Protein AF-A0A195AUB5-F1 (afdb_monomer)

Sequence (68 aa):
MQSLNAHECMVYGAGCGDTEFRCTDGSCINYVLQCNGVNECSDGSDERDCGNYATPHLPTRSFFYTQY

InterPro domains:
  IPR002172 Low-density lipoprotein (LDL) receptor class A repeat [PF00057] (16-50)
  IPR002172 Low-density lipoprotein (LDL) receptor class A repeat [PS50068] (15-51)
  IPR002172 Low-density lipoprotein (LDL) receptor class A repeat [SM00192] (15-52)
  IPR002172 Low-density lipoprotein (LDL) receptor class A repeat [cd00112] (16-50)
  IPR023415 Low-density lipoprotein (LDL) receptor class A, conserved site [PS01209] (28-50)
  IPR036055 LDL receptor-like superfamily [G3DSA:4.10.400.10] (13-57)
  IPR036055 LDL receptor-like superfamily [SSF57424] (16-53)

Mean predicted aligned error: 13.99 Å

pLDDT: mean 71.88, std 14.97, range [48.09, 90.31]

Structure (mmCIF, N/CA/C/O backbone):
data_AF-A0A195AUB5-F1
#
_entry.id   AF-A0A195AUB5-F1
#
loop_
_atom_site.group_PDB
_atom_site.id
_atom_site.type_symbol
_atom_site.label_atom_id
_atom_site.label_alt_id
_atom_site.label_comp_id
_atom_site.label_asym_id
_atom_site.label_entity_id
_atom_site.label_seq_id
_atom_site.pdbx_PDB_ins_code
_atom_site.Cartn_x
_atom_site.Cartn_y
_atom_site.Cartn_z
_atom_site.occupancy
_atom_site.B_iso_or_equiv
_atom_site.auth_seq_id
_atom_site.auth_comp_id
_atom_site.auth_asym_id
_atom_site.auth_atom_id
_atom_site.pdbx_PDB_model_num
ATOM 1 N N . MET A 1 1 ? 20.726 -21.579 -33.673 1.00 51.25 1 MET A N 1
ATOM 2 C CA . MET A 1 1 ? 21.603 -21.307 -32.514 1.00 51.25 1 MET A CA 1
ATOM 3 C C . MET A 1 1 ? 20.768 -21.047 -31.262 1.00 51.25 1 MET A C 1
ATOM 5 O O . MET A 1 1 ? 20.695 -19.934 -30.782 1.00 51.25 1 MET A O 1
ATOM 9 N N . GLN A 1 2 ? 20.127 -22.135 -30.815 1.00 48.09 2 GLN A N 1
ATOM 10 C CA . GLN A 1 2 ? 19.747 -22.479 -29.440 1.00 48.09 2 GLN A CA 1
ATOM 11 C C . GLN A 1 2 ? 19.154 -21.375 -28.548 1.00 48.09 2 GLN A C 1
ATOM 13 O O . GLN A 1 2 ? 19.871 -20.629 -27.900 1.00 48.09 2 GLN A O 1
ATOM 18 N N . SER A 1 3 ? 17.824 -21.447 -28.459 1.00 53.34 3 SER A N 1
ATOM 19 C CA . SER A 1 3 ? 17.090 -21.605 -27.198 1.00 53.34 3 SER A CA 1
ATOM 20 C C . SER A 1 3 ? 17.045 -20.418 -26.234 1.00 53.34 3 SER A C 1
ATOM 22 O O . SER A 1 3 ? 18.028 -20.028 -25.617 1.00 53.34 3 SER A O 1
ATOM 24 N N . LEU A 1 4 ? 15.814 -19.931 -26.066 1.00 63.38 4 LEU A N 1
ATOM 25 C CA . LEU A 1 4 ? 15.324 -19.077 -24.989 1.00 63.38 4 LEU A CA 1
ATOM 26 C C . LEU A 1 4 ? 15.930 -19.495 -23.639 1.00 63.38 4 LEU A C 1
ATOM 28 O O . LEU A 1 4 ? 15.573 -20.538 -23.092 1.00 63.38 4 LEU A O 1
ATOM 32 N N . ASN A 1 5 ? 16.831 -18.671 -23.107 1.00 54.16 5 ASN A N 1
ATOM 33 C CA . ASN A 1 5 ? 17.279 -18.777 -21.727 1.00 54.16 5 ASN A CA 1
ATOM 34 C C . ASN A 1 5 ? 16.371 -17.894 -20.874 1.00 54.16 5 ASN A C 1
ATOM 36 O O . ASN A 1 5 ? 16.385 -16.670 -20.981 1.00 54.16 5 ASN A O 1
ATOM 40 N N . ALA A 1 6 ? 15.591 -18.530 -20.006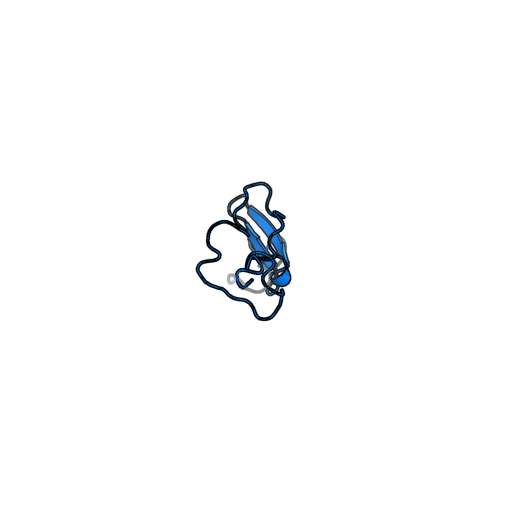 1.00 61.06 6 ALA A N 1
ATOM 41 C CA . ALA A 1 6 ? 14.770 -17.905 -18.973 1.00 61.06 6 ALA A CA 1
ATOM 42 C C . ALA A 1 6 ? 15.619 -17.273 -17.843 1.00 61.06 6 ALA A C 1
ATOM 44 O O . ALA A 1 6 ? 15.285 -17.393 -16.671 1.00 61.06 6 ALA A O 1
ATOM 45 N N . HIS A 1 7 ? 16.747 -16.645 -18.181 1.00 60.88 7 HIS A N 1
ATOM 46 C CA . HIS A 1 7 ? 17.689 -16.056 -17.227 1.00 60.88 7 HIS A CA 1
ATOM 47 C C . HIS A 1 7 ? 18.093 -14.621 -17.607 1.00 60.88 7 HIS A C 1
ATOM 49 O O . HIS A 1 7 ? 19.076 -14.077 -17.121 1.00 60.88 7 HIS A O 1
ATOM 55 N N . GLU A 1 8 ? 17.321 -13.974 -18.474 1.00 59.19 8 GLU A N 1
ATOM 56 C CA . GLU A 1 8 ? 17.433 -12.527 -18.685 1.00 59.19 8 GLU A CA 1
ATOM 57 C C . GLU A 1 8 ? 16.063 -11.851 -18.828 1.00 59.19 8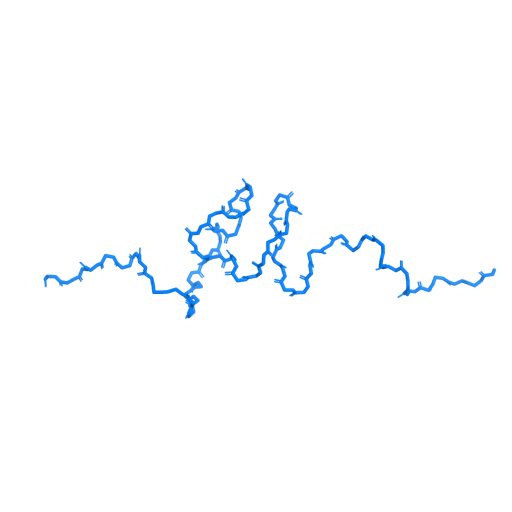 GLU A C 1
ATOM 59 O O . GLU A 1 8 ? 15.926 -10.760 -19.371 1.00 59.19 8 GLU A O 1
ATOM 64 N N . CYS A 1 9 ? 15.046 -12.436 -18.186 1.00 55.56 9 CYS A N 1
ATOM 65 C CA . CYS A 1 9 ? 13.843 -11.711 -17.768 1.00 55.56 9 CYS A CA 1
ATOM 66 C C . CYS A 1 9 ? 14.121 -10.858 -16.514 1.00 55.56 9 CYS A C 1
ATOM 68 O O . CYS A 1 9 ? 13.403 -10.958 -15.524 1.00 55.56 9 CYS A O 1
ATOM 70 N N . MET A 1 10 ? 15.174 -10.034 -16.533 1.00 62.91 10 MET A N 1
ATOM 71 C CA . MET A 1 10 ? 15.515 -9.156 -15.402 1.00 62.91 10 MET A CA 1
ATOM 72 C C . MET A 1 10 ? 15.968 -7.748 -15.802 1.00 62.91 10 MET A C 1
ATOM 74 O O . MET A 1 10 ? 16.793 -7.157 -15.115 1.00 62.91 10 MET A O 1
ATOM 78 N N . VAL A 1 11 ? 15.425 -7.174 -16.883 1.00 66.25 11 VAL A N 1
ATOM 79 C CA . VAL A 1 11 ? 15.653 -5.738 -17.171 1.00 66.25 11 VAL A CA 1
ATOM 80 C C . VAL A 1 11 ? 14.399 -4.874 -16.997 1.00 66.25 11 VAL A C 1
ATOM 82 O O . VAL A 1 11 ? 14.536 -3.710 -16.660 1.00 66.25 11 VAL A O 1
ATOM 85 N N . TYR A 1 12 ? 13.186 -5.428 -17.077 1.00 57.62 12 TYR A N 1
ATOM 86 C CA . TYR A 1 12 ? 11.947 -4.745 -16.670 1.00 57.62 12 TYR A CA 1
ATOM 87 C C . TYR A 1 12 ? 10.909 -5.782 -16.233 1.00 57.62 12 TYR A C 1
ATOM 89 O O . TYR A 1 12 ? 9.972 -6.098 -16.966 1.00 57.62 12 TYR A O 1
ATOM 97 N N . GLY A 1 13 ? 11.102 -6.360 -15.046 1.00 53.50 13 GLY A N 1
ATOM 98 C CA . GLY A 1 13 ? 10.055 -7.139 -14.390 1.00 53.50 13 GLY A CA 1
ATOM 99 C C . GLY A 1 13 ? 8.831 -6.247 -14.204 1.00 53.50 13 GLY A C 1
ATOM 100 O O . GLY A 1 13 ? 8.843 -5.330 -13.394 1.00 53.50 13 GLY A O 1
ATOM 101 N N . ALA A 1 14 ? 7.797 -6.479 -15.005 1.00 62.31 14 ALA A N 1
ATOM 102 C CA . ALA A 1 14 ? 6.547 -5.724 -15.030 1.00 62.31 14 ALA A CA 1
ATOM 103 C C . ALA A 1 14 ? 5.636 -6.047 -13.824 1.00 62.31 14 ALA A C 1
ATOM 105 O O . ALA A 1 14 ? 4.428 -6.247 -13.967 1.00 62.31 14 ALA A O 1
ATOM 106 N N . GLY A 1 15 ? 6.225 -6.135 -12.636 1.00 68.06 15 GLY A N 1
ATOM 107 C CA . GLY A 1 15 ? 5.560 -6.413 -11.375 1.00 68.06 15 GLY A CA 1
ATOM 108 C C . GLY A 1 15 ? 6.380 -5.809 -10.246 1.00 68.06 15 GLY A C 1
ATOM 109 O O . GLY A 1 15 ? 7.607 -5.813 -10.306 1.00 68.06 15 GLY A O 1
ATOM 110 N N . CYS A 1 16 ? 5.693 -5.246 -9.260 1.00 80.38 16 CYS A N 1
ATOM 111 C CA . CYS A 1 16 ? 6.312 -4.739 -8.043 1.00 80.38 16 CYS A CA 1
ATOM 112 C C . CYS A 1 16 ? 7.167 -5.828 -7.369 1.00 80.38 16 CYS A C 1
ATOM 114 O O . CYS A 1 16 ? 6.945 -7.017 -7.616 1.00 80.38 16 CYS A O 1
ATOM 116 N N . GLY A 1 17 ? 8.156 -5.441 -6.559 1.00 80.88 17 GLY A N 1
ATOM 117 C CA . GLY A 1 17 ? 8.997 -6.390 -5.833 1.00 80.88 17 GLY A CA 1
ATOM 118 C C . GLY A 1 17 ? 8.194 -7.310 -4.907 1.00 80.88 17 GLY A C 1
ATOM 119 O O . GLY A 1 17 ? 7.044 -7.031 -4.579 1.00 80.88 17 GLY A O 1
ATOM 120 N N . ASP A 1 18 ? 8.808 -8.401 -4.437 1.00 81.44 18 ASP A N 1
ATOM 121 C CA . ASP A 1 18 ? 8.152 -9.402 -3.572 1.00 81.44 18 ASP A CA 1
ATOM 122 C C . ASP A 1 18 ? 7.524 -8.819 -2.290 1.00 81.44 18 ASP A C 1
ATOM 124 O O . ASP A 1 18 ? 6.649 -9.430 -1.681 1.00 81.44 18 ASP A O 1
ATOM 128 N N . THR A 1 19 ? 7.981 -7.641 -1.860 1.00 83.75 19 THR A N 1
ATOM 129 C CA . THR A 1 19 ? 7.503 -6.923 -0.669 1.00 83.75 19 THR A CA 1
ATOM 130 C C . THR A 1 19 ? 6.693 -5.674 -1.007 1.00 83.75 19 THR A C 1
ATOM 132 O O . THR A 1 19 ? 6.435 -4.847 -0.130 1.00 83.75 19 THR A O 1
ATOM 135 N N . GLU A 1 20 ? 6.290 -5.519 -2.264 1.00 88.50 20 GLU A N 1
ATOM 136 C CA . GLU A 1 20 ? 5.548 -4.371 -2.761 1.00 88.50 20 GLU A CA 1
ATOM 137 C C . GLU A 1 20 ? 4.166 -4.789 -3.276 1.00 88.50 20 GLU A C 1
ATOM 139 O O . GLU A 1 20 ? 3.997 -5.779 -3.989 1.00 88.50 20 GLU A O 1
ATOM 144 N N . PHE A 1 21 ? 3.155 -4.002 -2.924 1.00 86.56 21 PHE A N 1
ATOM 145 C CA . PHE A 1 21 ? 1.811 -4.111 -3.460 1.00 86.56 21 PHE A CA 1
ATOM 146 C C . PHE A 1 21 ? 1.689 -3.285 -4.742 1.00 86.56 21 PHE A C 1
ATOM 148 O O . PHE A 1 21 ? 2.108 -2.127 -4.809 1.00 86.56 21 PHE A O 1
ATOM 155 N N . ARG A 1 22 ? 1.082 -3.890 -5.766 1.00 88.38 22 ARG A N 1
ATOM 156 C CA . ARG A 1 22 ? 0.795 -3.221 -7.031 1.00 88.38 22 ARG A CA 1
ATOM 157 C C . ARG A 1 22 ? -0.578 -2.570 -6.988 1.00 88.38 22 ARG A C 1
ATOM 159 O O . ARG A 1 22 ? -1.592 -3.263 -7.013 1.00 88.38 22 ARG A O 1
ATOM 166 N N . CYS A 1 23 ? -0.586 -1.244 -7.014 1.00 89.12 23 CYS A N 1
ATOM 167 C CA . CYS A 1 23 ? -1.786 -0.444 -7.191 1.00 89.12 23 CYS A CA 1
ATOM 168 C C . CYS A 1 23 ? -2.476 -0.773 -8.521 1.00 89.12 23 CYS A C 1
ATOM 170 O O . CYS A 1 23 ? -1.842 -1.176 -9.502 1.00 89.12 23 CYS A O 1
ATOM 172 N N . THR A 1 24 ? -3.777 -0.504 -8.592 1.00 87.12 24 THR A N 1
ATOM 173 C CA . THR A 1 24 ? -4.564 -0.664 -9.828 1.00 87.12 24 THR A CA 1
ATOM 174 C C . THR A 1 24 ? -4.109 0.311 -10.918 1.00 87.12 24 THR A C 1
ATOM 176 O O . THR A 1 24 ? -4.145 -0.023 -12.100 1.00 87.12 24 THR A O 1
ATOM 179 N N . ASP A 1 25 ? -3.596 1.476 -10.519 1.00 85.81 25 ASP A N 1
ATOM 180 C CA . ASP A 1 25 ? -2.928 2.454 -11.389 1.00 85.81 25 ASP A CA 1
ATOM 181 C C . ASP A 1 25 ? -1.604 1.939 -12.004 1.00 85.81 25 ASP A C 1
ATOM 183 O O . ASP A 1 25 ? -1.088 2.499 -12.966 1.00 85.81 25 ASP A O 1
ATOM 187 N N . GLY A 1 26 ? -1.050 0.836 -11.488 1.00 85.19 26 GLY A N 1
ATOM 188 C CA . GLY A 1 26 ? 0.241 0.287 -11.914 1.00 85.19 26 GLY A CA 1
ATOM 189 C C . GLY A 1 26 ? 1.436 0.801 -11.109 1.00 85.19 26 GLY A C 1
ATOM 190 O O . GLY A 1 26 ? 2.542 0.299 -11.301 1.00 85.19 26 GLY A O 1
ATOM 191 N N . SER A 1 27 ? 1.202 1.737 -10.188 1.00 87.62 27 SER A N 1
ATOM 192 C CA . SER A 1 27 ? 2.156 2.156 -9.160 1.00 87.62 27 SER A CA 1
ATOM 193 C C . SER A 1 27 ? 2.490 1.009 -8.190 1.00 87.62 27 SER A C 1
ATOM 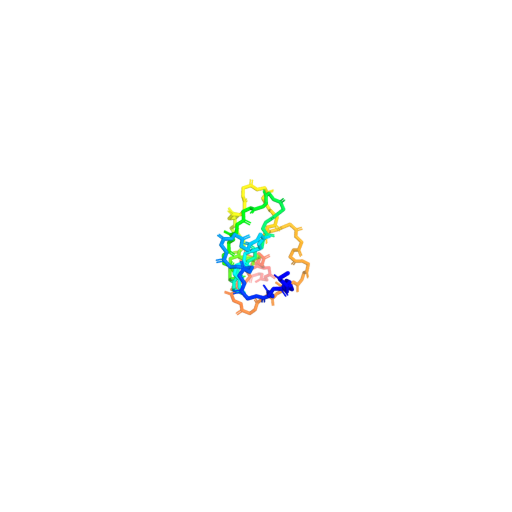195 O O . SER A 1 27 ? 1.674 0.114 -7.966 1.00 87.62 27 SER A O 1
ATOM 197 N N . CYS A 1 28 ? 3.688 1.041 -7.608 1.00 88.88 28 CYS A N 1
ATOM 198 C CA . CYS A 1 28 ? 4.145 0.083 -6.602 1.00 88.88 28 CYS A CA 1
ATOM 199 C C . CYS A 1 28 ? 4.338 0.800 -5.271 1.00 88.88 28 CYS A C 1
ATOM 201 O O . CYS A 1 28 ? 4.984 1.847 -5.218 1.00 88.88 28 CYS A O 1
ATOM 203 N N . ILE A 1 29 ? 3.777 0.235 -4.211 1.00 88.19 29 ILE A N 1
ATOM 204 C CA . ILE A 1 29 ? 3.941 0.716 -2.839 1.00 88.19 29 ILE A CA 1
ATOM 205 C C . ILE A 1 29 ? 4.423 -0.439 -1.973 1.00 88.19 29 ILE A C 1
ATOM 207 O O . ILE A 1 29 ? 4.297 -1.597 -2.357 1.00 88.19 29 ILE A O 1
ATOM 211 N N . ASN A 1 30 ? 4.961 -0.173 -0.788 1.00 88.81 30 ASN A N 1
ATOM 212 C CA . ASN A 1 30 ? 5.347 -1.268 0.095 1.00 88.81 30 ASN A CA 1
ATOM 213 C C . ASN A 1 30 ? 4.109 -2.023 0.610 1.00 88.81 30 ASN A C 1
ATOM 215 O O . ASN A 1 30 ? 3.093 -1.407 0.914 1.00 88.81 30 ASN A O 1
ATOM 219 N N . TYR A 1 31 ? 4.204 -3.344 0.766 1.00 84.50 31 TYR A N 1
ATOM 220 C CA . TYR A 1 31 ? 3.110 -4.171 1.280 1.00 84.50 31 TYR A CA 1
ATOM 221 C C . TYR A 1 31 ? 2.628 -3.718 2.671 1.00 84.50 31 TYR A C 1
ATOM 223 O O . TYR A 1 31 ? 1.452 -3.853 2.984 1.00 84.50 31 TYR A O 1
ATOM 231 N N . VAL A 1 32 ? 3.498 -3.117 3.498 1.00 84.06 32 VAL A N 1
ATOM 232 C CA . VAL A 1 32 ? 3.104 -2.561 4.812 1.00 84.06 32 VAL A CA 1
ATOM 233 C C . VAL A 1 32 ? 2.233 -1.306 4.721 1.00 84.06 32 VAL A C 1
ATOM 235 O O . VAL A 1 32 ? 1.667 -0.890 5.728 1.00 84.06 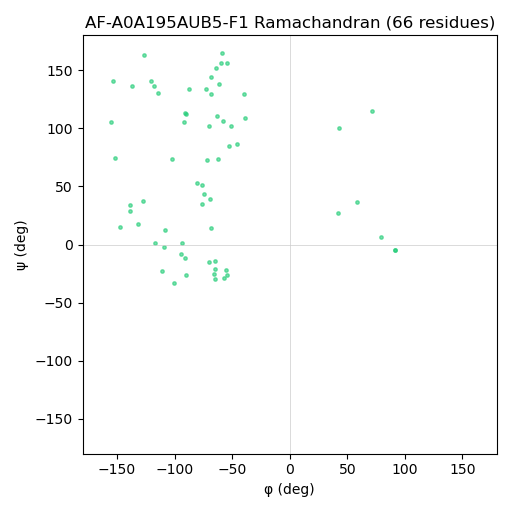32 VAL A O 1
ATOM 238 N N . LEU A 1 33 ? 2.184 -0.676 3.546 1.00 86.50 33 LEU A N 1
ATOM 239 C CA . LEU A 1 33 ? 1.376 0.512 3.282 1.00 86.50 33 LEU A CA 1
ATOM 240 C C . LEU A 1 33 ? -0.016 0.143 2.767 1.00 86.50 33 LEU A C 1
ATOM 242 O O . LEU A 1 33 ? -0.888 0.992 2.748 1.00 86.50 33 LEU A O 1
ATOM 246 N N . GLN A 1 34 ? -0.247 -1.117 2.393 1.00 85.88 34 GLN A N 1
ATOM 247 C CA . GLN A 1 34 ? -1.585 -1.583 2.064 1.00 85.88 34 GLN A CA 1
ATOM 248 C C . GLN A 1 34 ? -2.455 -1.601 3.330 1.00 85.88 34 GLN A C 1
ATOM 250 O O . GLN A 1 34 ? -2.072 -2.207 4.335 1.00 85.88 34 GLN A O 1
ATOM 255 N N . CYS A 1 35 ? -3.647 -1.009 3.267 1.00 84.06 35 CYS A N 1
ATOM 256 C CA . CYS A 1 35 ? -4.607 -0.974 4.369 1.00 84.06 35 CYS A CA 1
ATOM 257 C C . CYS A 1 35 ? -4.067 -0.314 5.647 1.00 84.06 35 CYS A C 1
ATOM 259 O O . CYS A 1 35 ? -4.363 -0.767 6.761 1.00 84.06 35 CYS A O 1
ATOM 261 N N . ASN A 1 36 ? -3.253 0.732 5.508 1.00 82.88 36 ASN A N 1
ATOM 262 C CA . ASN A 1 36 ? -2.706 1.485 6.633 1.00 82.88 36 ASN A CA 1
ATOM 263 C C . ASN A 1 36 ? -3.558 2.725 6.995 1.00 82.88 36 ASN A C 1
ATOM 265 O O . ASN A 1 36 ? -3.224 3.461 7.929 1.00 82.88 36 ASN A O 1
ATOM 269 N N . GLY A 1 37 ? -4.674 2.948 6.296 1.00 79.81 37 GLY A N 1
ATOM 270 C CA . GLY A 1 37 ? -5.566 4.087 6.505 1.00 79.81 37 GLY A CA 1
ATOM 271 C C . GLY A 1 37 ? -5.078 5.390 5.870 1.00 79.81 37 GLY A C 1
ATOM 272 O O . GLY A 1 37 ? -5.681 6.442 6.108 1.00 79.81 37 GLY A O 1
ATOM 273 N N . VAL A 1 38 ? -3.999 5.345 5.094 1.00 86.00 38 VAL A N 1
ATOM 274 C CA . VAL A 1 38 ? -3.460 6.447 4.302 1.00 86.00 38 VAL A CA 1
ATOM 275 C C . VAL A 1 38 ? -3.472 5.994 2.8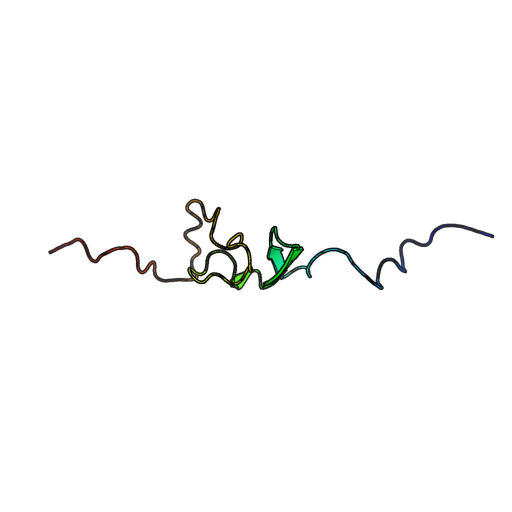48 1.00 86.00 38 VAL A C 1
ATOM 277 O O . VAL A 1 38 ? -3.296 4.823 2.544 1.00 86.00 38 VAL A O 1
ATOM 280 N N . ASN A 1 39 ? -3.811 6.915 1.951 1.00 89.44 39 ASN A N 1
ATOM 281 C CA . ASN A 1 39 ? -3.882 6.582 0.545 1.00 89.44 39 ASN A CA 1
ATOM 282 C C . ASN A 1 39 ? -2.547 6.860 -0.159 1.00 89.44 39 ASN A C 1
ATOM 284 O O . ASN A 1 39 ? -2.224 8.010 -0.470 1.00 89.44 39 ASN A O 1
ATOM 288 N N . GLU A 1 40 ? -1.830 5.782 -0.467 1.00 89.56 40 GLU A N 1
ATOM 289 C CA . GLU A 1 40 ? -0.498 5.812 -1.059 1.00 89.56 40 GLU A CA 1
ATOM 290 C C . GLU A 1 40 ? -0.571 5.559 -2.563 1.00 89.56 40 GLU A C 1
ATOM 292 O O . GLU A 1 40 ? 0.210 6.122 -3.337 1.00 89.56 40 GLU A O 1
ATOM 297 N N . CYS A 1 41 ? -1.531 4.745 -3.006 1.00 90.31 41 CYS A N 1
ATOM 298 C CA . CYS A 1 41 ? -1.821 4.610 -4.425 1.00 90.31 41 CYS A CA 1
ATOM 299 C C . CYS A 1 41 ? -2.520 5.870 -4.949 1.00 90.31 41 CYS A C 1
ATOM 301 O O . CYS A 1 41 ? -3.535 6.286 -4.402 1.00 90.31 41 CYS A O 1
ATOM 303 N N . SER A 1 42 ? -2.094 6.414 -6.093 1.00 89.31 42 SER A N 1
ATOM 304 C CA . SER A 1 42 ? -2.771 7.576 -6.712 1.00 89.31 42 SER A CA 1
ATOM 305 C C . SER A 1 42 ? -4.269 7.351 -6.955 1.00 89.31 42 SER A C 1
ATOM 307 O O . SER A 1 42 ? -5.050 8.301 -6.996 1.00 89.31 42 SER A O 1
ATOM 309 N N . ASP A 1 43 ? -4.675 6.092 -7.122 1.00 88.12 43 ASP A N 1
ATOM 310 C CA . ASP A 1 43 ? -6.060 5.726 -7.346 1.00 88.12 43 ASP A CA 1
ATOM 311 C C . ASP A 1 43 ? -6.832 5.335 -6.084 1.00 88.12 43 ASP A C 1
ATOM 313 O O . ASP A 1 43 ? -8.037 5.172 -6.210 1.00 88.12 43 ASP A O 1
ATOM 317 N N . GLY A 1 44 ? -6.231 5.175 -4.902 1.00 86.69 44 GLY A N 1
ATOM 318 C CA . GLY A 1 44 ? -6.970 4.673 -3.728 1.00 86.69 44 GLY A CA 1
ATOM 319 C C . GLY A 1 44 ? -6.946 3.163 -3.516 1.00 86.69 44 GLY A C 1
ATOM 320 O O . GLY A 1 44 ? -7.570 2.692 -2.568 1.00 86.69 44 GLY A O 1
ATOM 321 N N . SER A 1 45 ? -6.360 2.378 -4.427 1.00 88.44 45 SER A N 1
ATOM 322 C CA . SER A 1 45 ? -6.570 0.919 -4.442 1.00 88.44 45 SER A CA 1
ATOM 323 C C . SER A 1 45 ? -6.010 0.173 -3.235 1.00 88.44 45 SER A C 1
ATOM 325 O O . SER A 1 45 ? -6.550 -0.874 -2.886 1.00 88.44 45 SER A O 1
ATOM 327 N N . ASP A 1 46 ? -4.993 0.717 -2.580 1.00 88.56 46 ASP A N 1
ATOM 328 C CA . ASP A 1 46 ? -4.418 0.205 -1.337 1.00 88.56 46 ASP A CA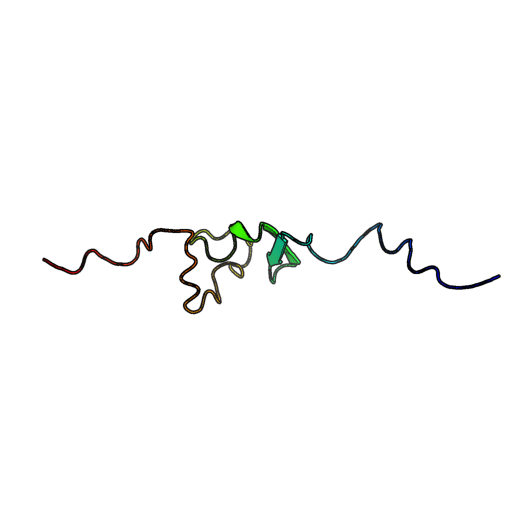 1
ATOM 329 C C . ASP A 1 46 ? -5.373 0.257 -0.140 1.00 88.56 46 ASP A C 1
ATOM 331 O O . ASP A 1 46 ? -5.214 -0.535 0.782 1.00 88.56 46 ASP A O 1
ATOM 335 N N . GLU A 1 47 ? -6.404 1.105 -0.197 1.00 89.06 47 GLU A N 1
ATOM 336 C CA . GLU A 1 47 ? -7.364 1.332 0.894 1.00 89.06 47 GLU A CA 1
ATOM 337 C C . GLU A 1 47 ? -8.811 0.937 0.531 1.00 89.06 47 GLU A C 1
ATOM 339 O O . GLU A 1 47 ? -9.742 1.119 1.318 1.00 89.06 47 GLU A O 1
ATOM 344 N N . ARG A 1 48 ? -9.045 0.411 -0.682 1.00 82.75 48 ARG A N 1
ATOM 345 C CA . ARG A 1 48 ? -10.401 0.171 -1.221 1.00 82.75 48 ARG A CA 1
ATOM 346 C C . ARG A 1 48 ? -11.001 -1.200 -0.919 1.00 82.75 48 ARG A C 1
ATOM 348 O O . ARG A 1 48 ? -12.224 -1.296 -0.878 1.00 82.75 48 ARG A O 1
ATOM 355 N N . ASP A 1 49 ? -10.184 -2.231 -0.711 1.00 75.00 49 ASP A N 1
ATOM 356 C CA . ASP A 1 49 ? -10.648 -3.613 -0.478 1.00 75.00 49 ASP A CA 1
ATOM 357 C C . ASP A 1 49 ? -10.03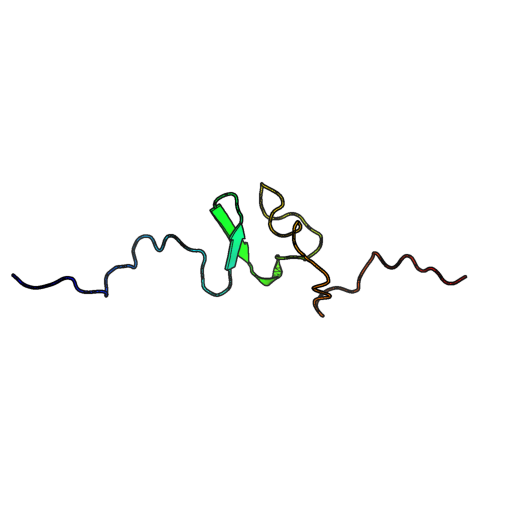5 -4.224 0.795 1.00 75.00 49 ASP A C 1
ATOM 359 O O . ASP A 1 49 ? -9.718 -5.407 0.877 1.00 75.00 49 ASP A O 1
ATOM 363 N N . CYS A 1 50 ? -9.882 -3.410 1.840 1.00 79.31 50 CYS A N 1
ATOM 364 C CA . CYS A 1 50 ? -9.334 -3.819 3.139 1.00 79.31 50 CYS A CA 1
ATOM 365 C C . CYS A 1 50 ? -10.332 -4.617 4.000 1.00 79.31 50 CYS A C 1
ATOM 367 O O . CYS A 1 50 ? -10.366 -4.477 5.225 1.00 79.31 50 CYS A O 1
ATOM 369 N N . GLY A 1 51 ? -11.174 -5.443 3.366 1.00 65.88 51 GLY A N 1
ATOM 370 C CA . GLY A 1 51 ? -12.291 -6.161 3.977 1.00 65.88 51 GLY A CA 1
ATOM 371 C C . GLY A 1 51 ? -11.882 -6.936 5.227 1.00 65.88 51 GLY A C 1
ATOM 372 O O . GLY A 1 51 ? -11.295 -8.002 5.128 1.00 65.88 51 GLY A O 1
ATOM 373 N N . ASN A 1 52 ? -12.191 -6.391 6.410 1.00 57.66 52 ASN A N 1
ATOM 374 C CA . ASN A 1 52 ? -11.835 -6.940 7.726 1.00 57.66 52 ASN A CA 1
ATOM 375 C C . ASN A 1 52 ? -10.403 -7.498 7.835 1.00 57.66 52 ASN A C 1
ATOM 377 O O . ASN A 1 52 ? -10.144 -8.341 8.699 1.00 57.66 52 ASN A O 1
ATOM 381 N N . TYR A 1 53 ? -9.453 -6.999 7.035 1.00 57.00 53 TYR A N 1
ATOM 382 C CA . TYR A 1 53 ? -8.037 -7.126 7.342 1.00 57.00 53 TYR A CA 1
ATOM 383 C C . TYR A 1 53 ? -7.786 -6.186 8.516 1.00 57.00 53 TYR A C 1
ATOM 385 O O . TYR A 1 53 ? -7.215 -5.109 8.385 1.00 57.00 53 TYR A O 1
ATOM 393 N N . ALA A 1 54 ? -8.277 -6.596 9.687 1.00 52.44 54 ALA A N 1
ATOM 394 C CA . ALA A 1 54 ? -7.794 -6.158 10.976 1.00 52.44 54 ALA A CA 1
ATOM 395 C C . ALA A 1 54 ? -6.338 -6.621 11.046 1.00 52.44 54 ALA A C 1
ATOM 397 O O . ALA A 1 54 ? -6.009 -7.643 11.651 1.00 52.44 54 ALA A O 1
ATOM 398 N N . THR A 1 5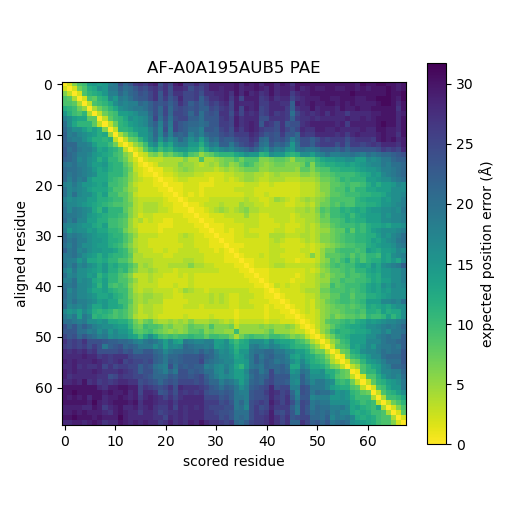5 ? -5.466 -5.938 10.307 1.00 52.31 55 THR A N 1
ATOM 399 C CA . THR A 1 55 ? -4.042 -6.176 10.384 1.00 52.31 55 THR A CA 1
ATOM 400 C C . THR A 1 55 ? -3.633 -5.863 11.824 1.00 52.31 55 THR A C 1
ATOM 402 O O . THR A 1 55 ? -4.082 -4.873 12.408 1.00 52.31 55 THR A O 1
ATOM 405 N N . PRO A 1 56 ? -2.772 -6.682 12.440 1.00 55.66 56 PRO A N 1
ATOM 406 C CA . PRO A 1 56 ? -2.257 -6.422 13.782 1.00 55.66 56 PRO A CA 1
ATOM 407 C C . PRO A 1 56 ? -1.310 -5.204 13.845 1.00 55.66 56 PRO A C 1
ATOM 409 O O . PRO A 1 56 ? -0.599 -5.036 14.833 1.00 55.66 56 PRO A O 1
ATOM 412 N N . HIS A 1 57 ? -1.277 -4.352 12.813 1.00 52.12 57 HIS A N 1
ATOM 413 C CA . HIS A 1 57 ? -0.282 -3.295 12.654 1.00 52.12 57 HIS A CA 1
ATOM 414 C C . HIS A 1 57 ? -0.802 -1.872 12.841 1.00 52.12 57 HIS A C 1
ATOM 416 O O . HIS A 1 57 ? 0.020 -0.960 12.876 1.00 52.12 57 HIS A O 1
ATOM 422 N N . LEU A 1 58 ? -2.100 -1.664 13.090 1.00 49.94 58 LEU A N 1
ATOM 423 C CA . LEU A 1 58 ? -2.582 -0.382 13.602 1.00 49.94 58 LEU A CA 1
ATOM 424 C C . LEU A 1 58 ? -3.620 -0.572 14.713 1.00 49.94 58 LEU A C 1
ATOM 426 O O . LEU A 1 58 ? -4.539 -1.380 14.568 1.00 49.94 58 LEU A O 1
ATOM 430 N N . PRO A 1 59 ? -3.533 0.194 15.819 1.00 50.84 59 PRO A N 1
ATOM 431 C CA . PRO A 1 59 ? -4.672 0.348 16.700 1.00 50.84 59 PRO A CA 1
ATOM 432 C C . PRO A 1 59 ? -5.749 1.045 15.876 1.00 50.84 59 PRO A C 1
ATOM 434 O O . PRO A 1 59 ? -5.608 2.204 15.492 1.00 50.84 59 PRO A O 1
ATOM 437 N N . THR A 1 60 ? -6.806 0.307 15.571 1.00 49.66 60 THR A N 1
ATOM 438 C CA . THR A 1 60 ? -8.027 0.746 14.900 1.00 49.66 60 THR A CA 1
ATOM 439 C C . THR A 1 60 ? -8.549 2.065 15.487 1.00 49.66 60 THR A C 1
ATOM 441 O O . THR A 1 60 ? -9.424 2.063 16.355 1.00 49.66 60 THR A O 1
ATOM 444 N N . ARG A 1 61 ? -8.078 3.224 15.008 1.00 60.97 61 ARG A N 1
ATOM 445 C CA . ARG A 1 61 ? -8.685 4.533 15.314 1.00 60.97 61 ARG A CA 1
ATOM 446 C C . ARG A 1 61 ? -9.900 4.778 14.424 1.00 60.97 61 ARG A C 1
ATOM 448 O O . ARG A 1 61 ? -10.024 5.800 13.761 1.00 60.97 61 ARG A O 1
ATOM 455 N N . SER A 1 62 ? -10.807 3.811 14.445 1.00 55.72 62 SER A N 1
ATOM 456 C CA . SER A 1 62 ? -12.225 3.982 14.125 1.00 55.72 62 SER A CA 1
ATOM 457 C C . SER A 1 62 ? -13.129 3.042 14.932 1.00 55.72 62 SER A C 1
ATOM 459 O O . SER A 1 62 ? -14.330 3.005 14.688 1.00 55.72 62 SER A O 1
ATOM 461 N N . PHE A 1 63 ? -12.623 2.419 16.009 1.00 52.94 63 PHE A N 1
ATOM 462 C CA . PHE A 1 63 ? -13.445 2.454 17.212 1.00 52.94 63 PHE A CA 1
ATOM 463 C C . PHE A 1 63 ? -13.396 3.898 17.690 1.00 52.94 63 PHE A C 1
ATOM 465 O O . PHE A 1 63 ? -12.435 4.355 18.310 1.00 52.94 63 PHE A O 1
ATOM 472 N N . PHE A 1 64 ? -14.465 4.634 17.405 1.00 60.69 64 PHE A N 1
ATOM 473 C CA . PHE A 1 64 ? -14.960 5.526 18.431 1.00 60.69 64 PHE A CA 1
ATOM 474 C C . PHE A 1 64 ? -14.848 4.776 19.761 1.00 60.69 64 PHE A C 1
ATOM 476 O O . PHE A 1 64 ? -15.268 3.623 19.870 1.00 60.69 64 PHE A O 1
ATOM 483 N N . TYR A 1 65 ? -14.250 5.418 20.755 1.00 56.38 65 TYR A N 1
ATOM 484 C CA . TYR A 1 65 ? -14.555 5.134 22.142 1.00 56.38 65 TYR A CA 1
ATOM 485 C C . TYR A 1 65 ? -16.084 5.254 22.290 1.00 56.38 65 TYR A C 1
ATOM 487 O O . TYR A 1 65 ? -16.618 6.320 22.570 1.00 56.38 65 TYR A O 1
ATOM 495 N N . THR A 1 66 ? -16.817 4.187 21.979 1.00 64.81 66 THR A N 1
ATOM 496 C CA . THR A 1 66 ? -18.211 4.005 22.360 1.00 64.81 66 THR A CA 1
ATOM 497 C C . THR A 1 66 ? -18.223 3.043 23.526 1.00 64.81 66 THR A C 1
ATOM 499 O O . THR A 1 66 ? -18.613 1.889 23.391 1.00 64.81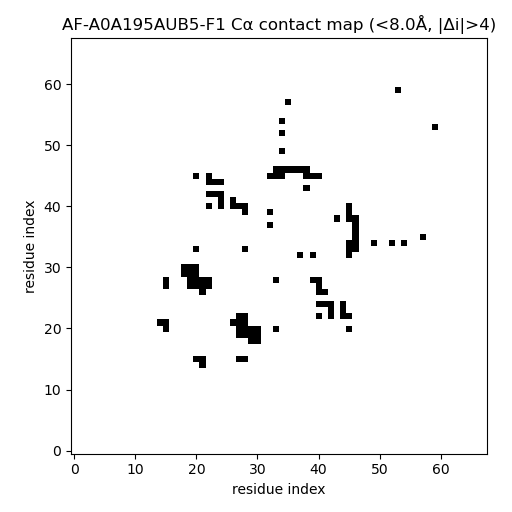 66 THR A O 1
ATOM 502 N N . GLN A 1 67 ? -17.817 3.532 24.688 1.00 62.34 67 GLN A N 1
ATOM 503 C CA . GLN A 1 67 ? -18.570 3.240 25.894 1.00 62.34 67 GLN A CA 1
ATOM 504 C C . GLN A 1 67 ? -18.288 4.367 26.883 1.00 62.34 67 GLN A C 1
ATOM 506 O O . GLN A 1 67 ? -17.182 4.435 27.396 1.00 62.34 67 GLN A O 1
ATOM 511 N N . TYR A 1 68 ? -19.284 5.246 27.038 1.00 52.06 68 TYR A N 1
ATOM 512 C CA . TYR A 1 68 ? -19.567 6.085 28.209 1.00 52.06 68 TYR A CA 1
ATOM 513 C C . TYR A 1 68 ? -18.379 6.606 29.036 1.00 52.06 68 TYR A C 1
ATOM 515 O O . TYR A 1 68 ? -17.701 5.815 29.725 1.00 52.06 68 TYR A O 1
#

Solvent-accessible surface area (backbone atoms only — not comparable to full-atom values): 4752 Å² total; per-residue (Å²): 137,79,79,92,65,95,81,67,83,73,85,76,64,94,60,54,55,100,64,31,38,65,29,86,81,68,50,66,44,52,47,83,52,47,54,62,87,54,76,80,34,96,76,38,52,40,56,70,74,50,78,84,62,77,54,97,82,59,84,67,87,73,63,66,90,80,72,134

Secondary structure (DSSP, 8-state):
-----TT---S--SS--TTEEE-TTS-EEEGGGTTSSS--STTSGGGT--TT---TTS--TTS-----

Radius of gyration: 18.34 Å; Cα contacts (8 Å, |Δi|>4): 58; chains: 1; bounding box: 41×30×61 Å

Nearest PDB structures (foldseek):
  2fcw-assembly1_B  TM=9.917E-01  e=2.268E-04  Homo sapiens
  5b4y-assembly1_B  TM=9.180E-01  e=1.277E-03  Homo sapiens
  8yw2-assembly1_A  TM=9.902E-01  e=9.312E-03  Homo sapiens
  8jxb-assembly1_B  TM=6.983E-01  e=2.548E-03  Rattus norvegicus
  5b4x-assembly2_D  TM=7.036E-01  e=3.925E-03  Homo sapiens

Foldseek 3Di:
DDDDDPPPPPPDPQDEPPQWDQDPVSDTDGVVQQCPPDQPDPVSRSNPPCPPCPPVPDDPPPPPPPDD

Organism: NCBI:txid520822